Protein AF-A0A376L9B7-F1 (afdb_monomer_lite)

Sequence (119 aa):
MRHIFQRLLPRRLWLAGLPCLALLGCVQSHNKPAIDTPAEEKIPVYQLADYLSTECSDIWALQGKSTETNPLYWLRAMDCADRLMPAQSRQQARQYDDGSWQNTFKQGILLRRRQNYAV

pLDDT: mean 77.58, std 17.05, range [45.25, 96.88]

Secondary structure (DSSP, 8-state):
--SSTTTTHHHHHHHHHHHHHTT-PPP--PPPP-TTS-------SS-----SSS-TTTGGG--SHHHHT-HHHHHHHHHHHTTS-HHHHHHHHTT--SSSHHHHHHHHHHHT-------

InterPro domains:
  IPR025262 Quorum-sensing regulator protein G [PF13942] (44-113)

Radius of gyration: 27.28 Å; chains: 1; bounding box: 38×80×55 Å

Organism: Escherichia coli (NCBI:txid562)

Structure (mmCIF, N/CA/C/O backbone):
data_AF-A0A376L9B7-F1
#
_entry.id   AF-A0A376L9B7-F1
#
loop_
_atom_site.group_PDB
_atom_site.id
_atom_site.type_symbol
_atom_site.label_atom_id
_atom_site.label_alt_id
_atom_site.label_comp_id
_atom_site.label_asym_id
_atom_site.label_entity_id
_atom_site.label_seq_id
_atom_site.pdbx_PDB_ins_code
_atom_site.Cartn_x
_atom_site.Cartn_y
_atom_site.Cartn_z
_atom_site.occupancy
_atom_site.B_iso_or_equiv
_atom_site.auth_seq_id
_atom_site.auth_comp_id
_atom_site.auth_asym_id
_atom_site.auth_atom_id
_atom_site.pdbx_PDB_model_num
ATOM 1 N N . MET A 1 1 ? 15.181 70.541 3.545 1.00 47.44 1 MET A N 1
ATOM 2 C CA . MET A 1 1 ? 14.853 69.110 3.314 1.00 47.44 1 MET A CA 1
ATOM 3 C C . MET A 1 1 ? 14.955 68.227 4.577 1.00 47.44 1 MET A C 1
ATOM 5 O O . MET A 1 1 ? 15.199 67.037 4.455 1.00 47.44 1 MET A O 1
ATOM 9 N N . ARG A 1 2 ? 14.739 68.744 5.802 1.00 52.78 2 ARG A N 1
ATOM 10 C CA . ARG A 1 2 ? 14.872 67.943 7.046 1.00 52.78 2 ARG A CA 1
ATOM 11 C C . ARG A 1 2 ? 13.547 67.440 7.646 1.00 52.78 2 ARG A C 1
ATOM 13 O O . ARG A 1 2 ? 13.557 66.463 8.379 1.00 52.78 2 ARG A O 1
ATOM 20 N N . HIS A 1 3 ? 12.405 68.028 7.277 1.00 51.22 3 HIS A N 1
ATOM 21 C CA . HIS A 1 3 ? 11.099 67.693 7.879 1.00 51.22 3 HIS A CA 1
ATOM 22 C C . HIS A 1 3 ? 10.272 66.642 7.115 1.00 51.22 3 HIS A C 1
ATOM 24 O O . HIS A 1 3 ? 9.280 66.146 7.643 1.00 51.22 3 HIS A O 1
ATOM 30 N N . ILE A 1 4 ? 10.669 66.279 5.889 1.00 56.09 4 ILE A N 1
ATOM 31 C CA . ILE A 1 4 ? 9.936 65.307 5.055 1.00 56.09 4 ILE A CA 1
ATOM 32 C C . ILE A 1 4 ? 10.280 63.863 5.465 1.00 56.09 4 ILE A C 1
ATOM 34 O O . ILE A 1 4 ? 9.396 63.014 5.543 1.00 56.09 4 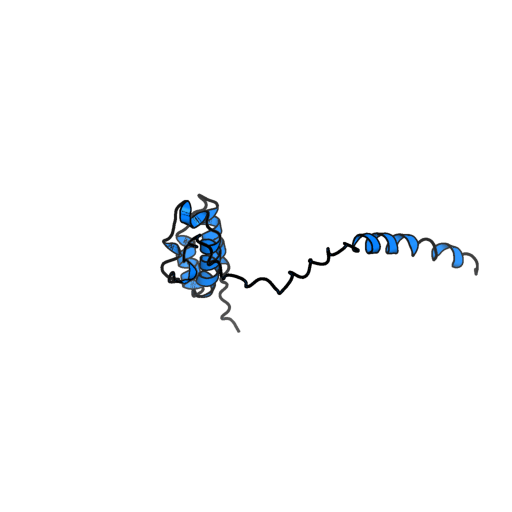ILE A O 1
ATOM 38 N N . PHE A 1 5 ? 1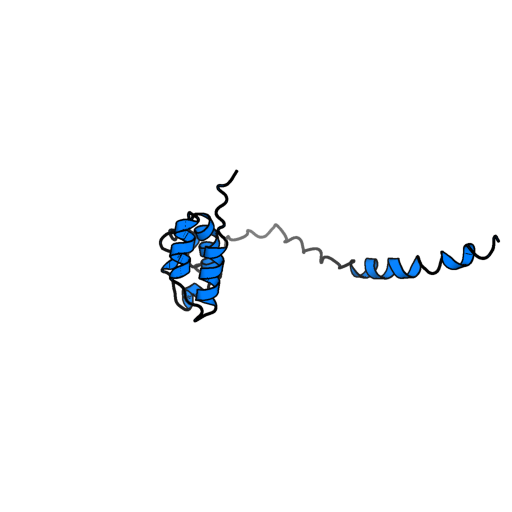1.539 63.597 5.836 1.00 48.97 5 PHE A N 1
ATOM 39 C CA . PHE A 1 5 ? 11.991 62.265 6.261 1.00 48.97 5 PHE A CA 1
ATOM 40 C C . PHE A 1 5 ? 11.445 61.830 7.632 1.00 48.97 5 PHE A C 1
ATOM 42 O O . PHE A 1 5 ? 11.289 60.637 7.872 1.00 48.97 5 PHE A O 1
ATOM 49 N N . GLN A 1 6 ? 11.083 62.767 8.515 1.00 53.62 6 GLN A N 1
ATOM 50 C CA . GLN A 1 6 ? 10.568 62.443 9.854 1.00 53.62 6 GLN A CA 1
ATOM 51 C C . GLN A 1 6 ? 9.120 61.924 9.866 1.00 53.62 6 GLN A C 1
ATOM 53 O O . GLN A 1 6 ? 8.707 61.322 10.853 1.00 53.62 6 GLN A O 1
ATOM 58 N N . ARG A 1 7 ? 8.336 62.125 8.796 1.00 53.84 7 ARG A N 1
ATOM 59 C CA . ARG A 1 7 ? 6.904 61.758 8.780 1.00 53.84 7 ARG A CA 1
ATOM 60 C C . ARG A 1 7 ? 6.589 60.403 8.141 1.00 53.84 7 ARG A C 1
ATOM 62 O O . ARG A 1 7 ? 5.490 59.896 8.337 1.00 53.84 7 ARG A O 1
ATOM 69 N N . LEU A 1 8 ? 7.525 59.796 7.406 1.00 54.53 8 LEU A N 1
ATOM 70 C CA . LEU A 1 8 ? 7.281 58.537 6.680 1.00 54.53 8 LEU A CA 1
ATOM 71 C C . LEU A 1 8 ? 7.715 57.278 7.450 1.00 54.53 8 LEU A C 1
ATOM 73 O O . LEU A 1 8 ? 7.191 56.195 7.195 1.00 54.53 8 LEU A O 1
ATOM 77 N N . LEU A 1 9 ? 8.624 57.411 8.418 1.00 55.53 9 LEU A N 1
ATOM 78 C CA . LEU A 1 9 ? 9.093 56.301 9.253 1.00 55.53 9 LEU A CA 1
ATOM 79 C C . LEU A 1 9 ? 8.085 55.793 10.310 1.00 55.53 9 LEU A C 1
ATOM 81 O O . LEU A 1 9 ? 7.998 54.574 10.461 1.00 55.53 9 LEU A O 1
ATOM 85 N N . PRO A 1 10 ? 7.265 56.616 11.003 1.00 53.81 10 PRO A N 1
ATOM 86 C CA . PRO A 1 10 ? 6.422 56.086 12.080 1.00 53.81 10 PRO A CA 1
ATOM 87 C C . PRO A 1 10 ? 5.215 55.282 11.569 1.00 53.81 10 PRO A C 1
ATOM 89 O O . PRO A 1 10 ? 4.718 54.411 12.275 1.00 53.81 10 PRO A O 1
ATOM 92 N N . ARG A 1 11 ? 4.754 55.516 10.331 1.00 55.72 11 ARG A N 1
ATOM 93 C CA . ARG A 1 11 ? 3.552 54.857 9.785 1.00 55.72 11 ARG A CA 1
ATOM 94 C C . ARG A 1 11 ? 3.811 53.442 9.250 1.00 55.72 11 ARG A C 1
ATOM 96 O O . ARG A 1 11 ? 2.895 52.627 9.243 1.00 55.72 11 ARG A O 1
ATOM 103 N N . ARG A 1 12 ? 5.040 53.125 8.817 1.00 55.56 12 ARG A N 1
ATOM 104 C CA . ARG A 1 12 ? 5.390 51.781 8.309 1.00 55.56 12 ARG A CA 1
ATOM 105 C C . ARG A 1 12 ? 5.720 50.777 9.413 1.00 55.56 12 ARG A C 1
ATOM 107 O O . ARG A 1 12 ? 5.427 49.601 9.234 1.00 55.56 12 ARG A O 1
ATOM 114 N N . LEU A 1 13 ? 6.260 51.219 10.552 1.00 56.00 13 LEU A N 1
ATOM 115 C CA . LEU A 1 13 ? 6.543 50.311 11.672 1.00 56.00 13 LEU A CA 1
ATOM 116 C C . LEU A 1 13 ? 5.273 49.793 12.368 1.00 56.00 13 LEU A C 1
ATOM 118 O O . LEU A 1 13 ? 5.287 48.692 12.907 1.00 56.00 13 LEU A O 1
ATOM 122 N N . TRP A 1 14 ? 4.161 50.532 12.312 1.00 55.62 14 TRP A N 1
ATOM 123 C CA . TRP A 1 14 ? 2.903 50.118 12.948 1.00 55.62 14 TRP A CA 1
ATOM 124 C C . TRP A 1 14 ? 2.148 49.013 12.191 1.00 55.62 14 TRP A C 1
ATOM 126 O O . TRP A 1 14 ? 1.398 48.260 12.803 1.00 55.62 14 TRP A O 1
ATOM 136 N N . LEU A 1 15 ? 2.365 48.864 10.880 1.00 57.94 15 LEU A N 1
ATOM 137 C CA . LEU A 1 15 ? 1.677 47.849 10.065 1.00 57.94 15 LEU A CA 1
ATOM 138 C C . LEU A 1 15 ? 2.375 46.479 10.068 1.00 57.94 15 LEU A C 1
ATOM 140 O O . LEU A 1 15 ? 1.757 45.489 9.691 1.00 57.94 15 LEU A O 1
ATOM 144 N N . ALA A 1 16 ? 3.637 46.405 10.502 1.00 59.59 16 ALA A N 1
ATOM 145 C CA . ALA A 1 16 ? 4.413 45.161 10.509 1.00 59.59 16 ALA A CA 1
ATOM 146 C C . ALA A 1 16 ? 4.379 44.410 11.856 1.00 59.59 16 ALA A C 1
ATOM 148 O O . ALA A 1 16 ? 4.678 43.221 11.890 1.00 59.59 16 ALA A O 1
ATOM 149 N N . GLY A 1 17 ? 4.016 45.073 12.962 1.00 59.97 17 GLY A N 1
ATOM 150 C CA . GLY A 1 17 ? 4.021 44.458 14.300 1.00 59.97 17 GLY A CA 1
ATOM 151 C C . GLY A 1 17 ? 2.745 43.687 14.663 1.00 59.97 17 GLY A C 1
ATOM 152 O O . GLY A 1 17 ? 2.804 42.703 15.396 1.00 59.97 17 GLY A O 1
ATOM 153 N N . LEU A 1 18 ? 1.596 44.102 14.121 1.00 64.00 18 LEU A N 1
ATOM 154 C CA . LEU A 1 18 ? 0.287 43.492 14.387 1.00 64.00 18 LEU A CA 1
ATOM 155 C C . LEU A 1 18 ? 0.179 41.992 14.029 1.00 64.00 18 LEU A C 1
ATOM 157 O O . LEU A 1 18 ? -0.359 41.249 14.850 1.00 64.00 18 LEU A O 1
ATOM 161 N N . PRO A 1 19 ? 0.691 41.496 12.882 1.00 67.31 19 PRO A N 1
ATOM 162 C CA . PRO A 1 19 ? 0.569 40.075 12.546 1.00 67.31 19 PRO A CA 1
ATOM 163 C C . PRO A 1 19 ? 1.448 39.153 13.408 1.00 67.31 19 PRO A C 1
ATOM 165 O O . PRO A 1 19 ? 1.116 37.981 13.559 1.00 67.31 19 PRO A O 1
ATOM 168 N N . CYS A 1 20 ? 2.520 39.655 14.034 1.00 63.69 20 CYS A N 1
ATOM 169 C CA . CYS A 1 20 ? 3.360 38.843 14.927 1.00 63.69 20 CYS A CA 1
ATOM 170 C C . CYS A 1 20 ? 2.685 38.538 16.272 1.00 63.69 20 CYS A C 1
ATOM 172 O O . CYS A 1 20 ? 2.942 37.491 16.860 1.00 63.69 20 CYS A O 1
ATOM 174 N N . LEU A 1 21 ? 1.790 39.411 16.747 1.00 65.44 21 LEU A N 1
ATOM 175 C CA . LEU A 1 21 ? 1.033 39.172 17.982 1.00 65.44 21 LEU A CA 1
ATOM 176 C C . LEU A 1 21 ? -0.022 38.066 17.817 1.00 65.44 21 LEU A C 1
ATOM 178 O O . LEU A 1 21 ? -0.384 37.428 18.800 1.00 65.44 21 LEU A O 1
ATOM 182 N N . ALA A 1 22 ? -0.469 37.789 16.587 1.00 67.00 22 ALA A N 1
ATOM 183 C CA . ALA A 1 22 ? -1.421 36.714 16.297 1.00 67.00 22 ALA A CA 1
ATOM 184 C C . ALA A 1 22 ? -0.808 35.302 16.391 1.00 67.00 22 ALA A C 1
ATOM 186 O O . ALA A 1 22 ? -1.545 34.320 16.396 1.00 67.00 22 ALA A O 1
ATOM 187 N N . LEU A 1 23 ? 0.524 35.186 16.480 1.00 71.62 23 LEU A N 1
ATOM 188 C CA . LEU A 1 23 ? 1.224 33.906 16.650 1.00 71.62 23 LEU A CA 1
ATOM 189 C C . LEU A 1 23 ? 1.499 33.556 18.123 1.00 71.62 23 LEU A C 1
ATOM 191 O O . LEU A 1 23 ? 2.036 32.486 18.404 1.00 71.62 23 LEU A O 1
ATOM 195 N N . LEU A 1 24 ? 1.109 34.414 19.074 1.00 70.38 24 LEU A N 1
ATOM 196 C CA . LEU A 1 24 ? 1.133 34.102 20.505 1.00 70.38 24 LEU A CA 1
ATOM 197 C C . LEU A 1 24 ? -0.080 33.230 20.865 1.00 70.38 24 LEU A C 1
ATOM 199 O O . LEU A 1 24 ? -1.030 33.675 21.503 1.00 70.38 24 LEU A O 1
ATOM 203 N N . GLY A 1 25 ? -0.065 31.973 20.426 1.00 72.38 25 GLY A N 1
ATOM 204 C CA . GLY A 1 25 ? -0.972 30.956 20.950 1.00 72.38 25 GLY A CA 1
ATOM 205 C C . GLY A 1 25 ? -0.508 30.511 22.338 1.00 72.38 25 GLY A C 1
ATOM 206 O O . GLY A 1 25 ? 0.641 30.108 22.505 1.00 72.38 25 GLY A O 1
ATOM 207 N N . CYS A 1 26 ? -1.387 30.564 23.340 1.00 74.81 26 CYS A N 1
ATOM 208 C CA . CYS A 1 26 ? -1.122 29.940 24.636 1.00 74.81 26 CYS A CA 1
ATOM 209 C C . CYS A 1 26 ? -1.011 28.420 24.459 1.00 74.81 26 CYS A C 1
ATOM 211 O O . CYS A 1 26 ? -1.990 27.761 24.108 1.00 74.81 26 CYS A O 1
ATOM 213 N N . VAL A 1 27 ? 0.160 27.852 24.754 1.00 73.19 27 VAL A N 1
ATOM 214 C CA . VAL A 1 27 ? 0.263 26.420 25.038 1.00 73.19 27 VAL A CA 1
ATOM 215 C C . VAL A 1 27 ? -0.384 26.186 26.402 1.00 73.19 27 VAL A C 1
ATOM 217 O O . VAL A 1 27 ? 0.031 26.770 27.403 1.00 73.19 27 VAL A O 1
ATOM 220 N N . GLN A 1 28 ? -1.446 25.382 26.452 1.00 69.44 28 GLN A N 1
ATOM 221 C CA . GLN A 1 28 ? -1.965 24.900 27.728 1.00 69.44 28 GLN A CA 1
ATOM 222 C C . GLN A 1 28 ? -0.851 24.068 28.363 1.00 69.44 28 GLN A C 1
ATOM 224 O O . GLN A 1 28 ? -0.440 23.048 27.810 1.00 69.44 28 GLN A O 1
ATOM 229 N N . SER A 1 29 ? -0.311 24.538 29.488 1.00 62.78 29 SER A N 1
ATOM 230 C CA . SER A 1 29 ? 0.634 23.758 30.281 1.00 62.78 29 SER A CA 1
ATOM 231 C C . SER A 1 29 ? -0.068 22.458 30.664 1.00 62.78 29 SER A C 1
ATOM 233 O O . SER A 1 29 ? -1.063 22.482 31.389 1.00 62.78 29 SER A O 1
ATOM 235 N N . HIS A 1 30 ? 0.391 21.330 30.120 1.00 60.59 30 HIS A N 1
ATOM 236 C CA . HIS A 1 30 ? -0.139 20.028 30.493 1.00 60.59 30 HIS A CA 1
ATOM 237 C C . HIS A 1 30 ? -0.004 19.866 32.009 1.00 60.59 30 HIS A C 1
ATOM 239 O O . HIS A 1 30 ? 1.086 20.018 32.565 1.00 60.59 30 HIS A O 1
ATOM 245 N N . ASN A 1 31 ? -1.119 19.555 32.674 1.00 63.00 31 ASN A N 1
ATOM 246 C CA . ASN A 1 31 ? -1.112 19.126 34.065 1.00 63.00 31 ASN A CA 1
ATOM 247 C C . ASN A 1 31 ? -0.093 17.993 34.194 1.00 63.00 31 ASN A C 1
ATOM 249 O O . ASN A 1 31 ? -0.233 16.963 33.533 1.00 63.00 31 ASN A O 1
ATOM 253 N N . LYS A 1 32 ? 0.945 18.195 35.014 1.00 61.28 32 LYS A N 1
ATOM 254 C CA . LYS A 1 32 ? 1.848 17.113 35.403 1.00 61.28 32 LYS A CA 1
ATOM 255 C C . LYS A 1 32 ? 0.963 16.013 35.996 1.00 61.28 32 LYS A C 1
ATOM 257 O O . LYS A 1 32 ? 0.279 16.303 36.981 1.00 61.28 32 LYS A O 1
ATOM 262 N N . PRO A 1 33 ? 0.904 14.803 35.414 1.00 58.31 33 PRO A N 1
ATOM 263 C CA . PRO A 1 33 ? 0.195 13.723 36.072 1.00 58.31 33 PRO A CA 1
ATOM 264 C C . PRO A 1 33 ? 0.872 13.507 37.425 1.00 58.31 33 PRO A C 1
ATOM 266 O O . PRO A 1 33 ? 2.101 13.477 37.506 1.00 58.31 33 PRO A O 1
ATOM 269 N N . ALA A 1 34 ? 0.075 13.449 38.490 1.00 60.72 34 ALA A N 1
ATOM 270 C CA . ALA A 1 34 ? 0.561 13.107 39.815 1.00 60.72 34 ALA A CA 1
ATOM 271 C C . ALA A 1 34 ? 1.207 11.716 39.734 1.00 60.72 34 ALA A C 1
ATOM 273 O O . ALA A 1 34 ? 0.517 10.707 39.582 1.00 60.72 34 ALA A O 1
ATOM 274 N N . ILE A 1 35 ? 2.539 11.685 39.769 1.00 58.69 35 ILE A N 1
ATOM 275 C CA . ILE A 1 35 ? 3.347 10.467 39.822 1.00 58.69 35 ILE A CA 1
ATOM 276 C C . ILE A 1 35 ? 3.259 9.944 41.255 1.00 58.69 35 ILE A C 1
ATOM 278 O O . ILE A 1 35 ? 4.199 10.108 42.006 1.00 58.69 35 ILE A O 1
ATOM 282 N N . ASP A 1 36 ? 2.101 9.429 41.660 1.00 57.06 36 ASP A N 1
ATOM 283 C CA . ASP A 1 36 ? 1.928 8.720 42.941 1.00 57.06 36 ASP A CA 1
ATOM 284 C C . ASP A 1 36 ? 0.746 7.733 42.911 1.00 57.06 36 ASP A C 1
ATOM 286 O O . ASP A 1 36 ? 0.307 7.216 43.936 1.00 57.06 36 ASP A O 1
ATOM 290 N N . THR A 1 37 ? 0.226 7.414 41.723 1.00 59.72 37 THR A N 1
ATOM 291 C CA . THR A 1 37 ? -0.638 6.241 41.553 1.00 59.72 37 THR A CA 1
ATOM 292 C C . THR A 1 37 ? 0.217 5.110 40.993 1.00 59.72 37 THR A C 1
ATOM 294 O O . THR A 1 37 ? 0.918 5.339 40.004 1.00 59.72 37 THR A O 1
ATOM 297 N N . PRO A 1 38 ? 0.204 3.900 41.588 1.00 55.28 38 PRO A N 1
ATOM 298 C CA . PRO A 1 38 ? 0.736 2.722 40.925 1.00 55.28 38 PRO A CA 1
ATOM 299 C C . PRO A 1 38 ? -0.010 2.618 39.599 1.00 55.28 38 PRO A C 1
ATOM 301 O O . PRO A 1 38 ? -1.218 2.378 39.578 1.00 55.28 38 PRO A O 1
ATOM 304 N N . ALA A 1 39 ? 0.680 2.924 38.504 1.00 59.81 39 ALA A N 1
ATOM 305 C CA . ALA A 1 39 ? 0.123 2.776 37.179 1.00 59.81 39 ALA A CA 1
ATOM 306 C C . ALA A 1 39 ? -0.013 1.274 36.959 1.00 59.81 39 ALA A C 1
ATOM 308 O O . ALA A 1 39 ? 0.937 0.605 36.561 1.00 59.81 39 ALA A O 1
ATOM 309 N N . GLU A 1 40 ? -1.175 0.730 37.308 1.00 60.88 40 GLU A N 1
ATOM 310 C CA . GLU A 1 40 ? -1.556 -0.594 36.865 1.00 60.88 40 GLU A CA 1
ATOM 311 C C . GLU A 1 40 ? -1.473 -0.559 35.343 1.00 60.88 40 GLU A C 1
ATOM 313 O O . GLU A 1 40 ? -2.188 0.210 34.691 1.00 60.88 40 GLU A O 1
ATOM 318 N N . GLU A 1 41 ? -0.507 -1.299 34.797 1.00 59.53 41 GLU A N 1
ATOM 319 C CA . GLU A 1 41 ? -0.273 -1.430 33.367 1.00 59.53 41 GLU A CA 1
ATOM 320 C C . GLU A 1 41 ? -1.492 -2.126 32.770 1.00 59.53 41 GLU A C 1
ATOM 322 O O . GLU A 1 41 ? -1.560 -3.342 32.603 1.00 59.53 41 GLU A O 1
ATOM 327 N N . LYS A 1 42 ? -2.530 -1.335 32.519 1.00 60.59 42 LYS A N 1
ATOM 328 C CA . LYS A 1 42 ? -3.765 -1.803 31.930 1.00 60.59 42 LYS A CA 1
ATOM 329 C C . LYS A 1 42 ? -3.485 -1.968 30.449 1.00 60.59 42 LYS A C 1
ATOM 331 O O . LYS A 1 42 ? -3.731 -1.054 29.663 1.00 60.59 42 LYS A O 1
ATOM 336 N N . ILE A 1 43 ? -2.924 -3.124 30.091 1.00 62.25 43 ILE A N 1
ATOM 337 C CA . ILE A 1 43 ? -2.780 -3.548 28.700 1.00 62.25 43 ILE A CA 1
ATOM 338 C C . ILE A 1 43 ? -4.147 -3.315 28.043 1.00 62.25 43 ILE A C 1
ATOM 340 O O . ILE A 1 43 ? -5.152 -3.853 28.526 1.00 62.25 43 ILE A O 1
ATOM 344 N N . PRO A 1 44 ? -4.241 -2.453 27.016 1.00 59.44 44 PRO A N 1
ATOM 345 C CA . PRO A 1 44 ? -5.519 -2.175 26.391 1.00 59.44 44 PRO A CA 1
ATOM 346 C C . PRO A 1 44 ? -6.104 -3.489 25.867 1.00 59.44 44 PRO A C 1
ATOM 348 O O . PRO A 1 44 ? -5.497 -4.175 25.055 1.00 59.44 44 PRO A O 1
ATOM 351 N N . VAL A 1 45 ? -7.312 -3.825 26.330 1.00 59.12 45 VAL A N 1
ATOM 352 C CA . VAL A 1 45 ? -8.062 -5.037 25.933 1.00 59.12 45 VAL A CA 1
ATOM 353 C C . VAL A 1 45 ? -8.403 -5.030 24.430 1.00 59.12 45 VAL A C 1
ATOM 355 O O . VAL A 1 45 ? -8.818 -6.039 23.865 1.00 59.12 45 VAL A O 1
ATOM 358 N N . TYR A 1 46 ? -8.212 -3.893 23.756 1.00 59.59 46 TYR A N 1
ATOM 359 C CA . TYR A 1 46 ? -8.344 -3.778 22.312 1.00 59.59 46 TYR A CA 1
ATOM 360 C C . TYR A 1 46 ? -7.151 -4.437 21.613 1.00 59.59 46 TYR A C 1
ATOM 362 O O . TYR A 1 46 ? -6.059 -3.874 21.557 1.00 59.59 46 TYR A O 1
ATOM 370 N N . GLN A 1 47 ? -7.379 -5.619 21.039 1.00 64.56 47 GLN A N 1
ATOM 371 C CA . GLN A 1 47 ? -6.429 -6.239 20.120 1.00 64.56 47 GLN A CA 1
ATOM 372 C C . GLN A 1 47 ? -6.307 -5.356 18.875 1.00 64.56 47 GLN A C 1
ATOM 374 O O . GLN A 1 47 ? -7.243 -5.227 18.082 1.00 64.56 47 GLN A O 1
ATOM 379 N 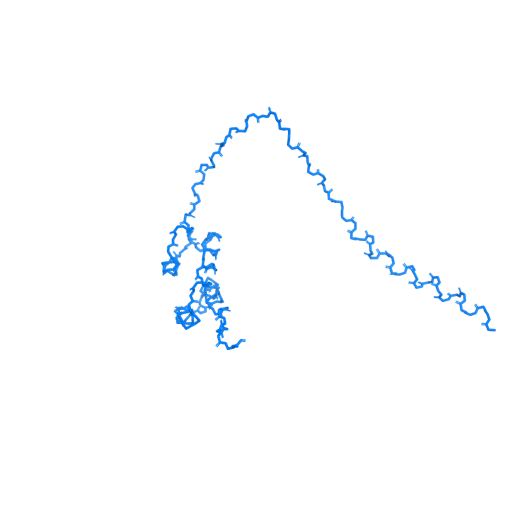N . LEU A 1 48 ? -5.158 -4.699 18.730 1.00 71.94 48 LEU A N 1
ATOM 380 C CA . LEU A 1 48 ? -4.795 -4.034 17.489 1.00 71.94 48 LEU A CA 1
ATOM 381 C C . LEU A 1 48 ? -4.601 -5.110 16.422 1.00 71.94 48 LEU A C 1
ATOM 383 O O . LEU A 1 48 ? -4.028 -6.163 16.691 1.00 71.94 48 LEU A O 1
ATOM 387 N N . ALA A 1 49 ? -5.079 -4.851 15.209 1.00 78.44 49 ALA A N 1
ATOM 388 C CA . ALA A 1 49 ? -4.750 -5.719 14.090 1.00 78.44 49 ALA A CA 1
ATOM 389 C C . ALA A 1 49 ? -3.229 -5.702 13.889 1.00 78.44 49 ALA A C 1
ATOM 391 O O . ALA A 1 49 ? -2.641 -4.633 13.689 1.00 78.44 49 ALA A O 1
ATOM 392 N N . ASP A 1 50 ? -2.604 -6.874 13.960 1.00 85.06 50 ASP A N 1
ATOM 393 C CA . ASP A 1 50 ? -1.152 -7.008 13.891 1.00 85.06 50 ASP A CA 1
ATOM 394 C C . ASP A 1 50 ? -0.655 -6.993 12.438 1.00 85.06 50 ASP A C 1
ATOM 396 O O . ASP A 1 50 ? -0.170 -7.976 11.883 1.00 85.06 50 ASP A O 1
ATOM 400 N N . TYR A 1 51 ? -0.794 -5.836 11.791 1.00 90.94 51 TYR A N 1
ATOM 401 C CA . TYR A 1 51 ? -0.186 -5.607 10.481 1.00 90.94 51 TYR A CA 1
ATOM 402 C C . TYR A 1 51 ? 1.338 -5.464 10.576 1.00 90.94 51 TYR A C 1
ATOM 404 O O . TYR A 1 51 ? 2.025 -5.574 9.564 1.00 90.94 51 TYR A O 1
ATOM 412 N N . LEU A 1 52 ? 1.888 -5.220 11.772 1.00 85.62 52 LEU A N 1
ATOM 413 C CA . LEU A 1 52 ? 3.326 -5.051 11.964 1.00 85.62 52 LEU A CA 1
ATOM 414 C C . LEU A 1 52 ? 4.079 -6.358 11.686 1.00 85.62 52 LEU A C 1
ATOM 416 O O . LEU A 1 52 ? 5.127 -6.320 11.042 1.00 85.62 52 LEU A O 1
ATOM 420 N N . SER A 1 53 ? 3.527 -7.497 12.112 1.00 87.50 53 SER A N 1
ATOM 421 C CA . SER A 1 53 ? 4.099 -8.823 11.852 1.00 87.50 53 SER A CA 1
ATOM 422 C C . SER A 1 53 ? 3.809 -9.372 10.451 1.00 87.50 53 SER A C 1
ATOM 424 O O . SER A 1 53 ? 4.436 -10.344 10.039 1.00 87.50 53 SER A O 1
ATOM 426 N N . THR A 1 54 ? 2.908 -8.745 9.686 1.00 91.38 54 THR A N 1
ATOM 427 C CA . THR A 1 54 ? 2.595 -9.167 8.311 1.00 91.38 54 THR A CA 1
ATOM 428 C C . THR A 1 54 ? 3.818 -9.002 7.406 1.00 91.38 54 THR A C 1
ATOM 430 O O . THR A 1 54 ? 4.424 -7.924 7.370 1.00 91.38 54 THR A O 1
ATOM 433 N N . GLU A 1 55 ? 4.168 -10.034 6.635 1.00 91.31 55 GLU A N 1
ATOM 434 C CA . GLU A 1 55 ? 5.249 -9.952 5.650 1.00 91.31 55 GLU A CA 1
ATOM 435 C C . GLU A 1 55 ? 4.920 -8.963 4.521 1.00 91.31 55 GLU A C 1
ATOM 437 O O . GLU A 1 55 ? 3.774 -8.790 4.104 1.00 91.31 55 GLU A O 1
ATOM 442 N N . CYS A 1 56 ? 5.943 -8.291 3.987 1.00 90.62 56 CYS A N 1
ATOM 443 C CA . CYS A 1 56 ? 5.730 -7.275 2.954 1.00 90.62 56 CYS A CA 1
ATOM 444 C C . CYS A 1 56 ? 5.312 -7.834 1.590 1.00 90.62 56 CYS A C 1
ATOM 446 O O . CYS A 1 56 ? 4.808 -7.073 0.764 1.00 90.62 56 CYS A O 1
ATOM 448 N N . SER A 1 57 ? 5.511 -9.129 1.344 1.00 89.06 57 SER A N 1
ATOM 449 C CA . SER A 1 57 ? 4.914 -9.831 0.203 1.00 89.06 57 SER A CA 1
ATOM 450 C C . SER A 1 57 ? 3.392 -9.903 0.316 1.00 89.06 57 SER A C 1
ATOM 452 O O . SER A 1 57 ? 2.698 -9.790 -0.692 1.00 89.06 57 SER A O 1
ATOM 454 N N . ASP A 1 58 ? 2.880 -10.022 1.541 1.00 93.00 58 ASP A N 1
ATOM 455 C CA . ASP A 1 58 ? 1.497 -10.422 1.796 1.00 93.00 58 ASP A CA 1
ATOM 456 C C . ASP A 1 58 ? 0.582 -9.216 2.027 1.00 93.00 58 ASP A C 1
ATOM 458 O O . ASP A 1 58 ? -0.624 -9.292 1.787 1.00 93.00 58 ASP A O 1
ATOM 462 N N . ILE A 1 59 ? 1.147 -8.067 2.425 1.00 95.25 59 ILE A N 1
ATOM 463 C CA . ILE A 1 59 ? 0.388 -6.838 2.710 1.00 95.25 59 ILE A CA 1
ATOM 464 C C . ILE A 1 59 ? -0.511 -6.407 1.540 1.00 95.25 59 ILE A C 1
ATOM 466 O O . ILE A 1 59 ? -1.596 -5.868 1.747 1.00 95.25 59 ILE A O 1
ATOM 470 N N . TRP A 1 60 ? -0.090 -6.665 0.302 1.00 93.38 60 TRP A N 1
ATOM 471 C CA . TRP A 1 60 ? -0.823 -6.266 -0.900 1.00 93.38 60 TRP A CA 1
ATOM 472 C C . TRP A 1 60 ? -2.042 -7.147 -1.187 1.00 93.38 60 TRP A C 1
ATOM 474 O O . TRP A 1 60 ? -2.981 -6.679 -1.826 1.00 93.38 60 TRP A O 1
ATOM 484 N N . ALA A 1 61 ? -2.055 -8.387 -0.690 1.00 93.19 61 ALA A N 1
ATOM 485 C CA . ALA A 1 61 ? -3.182 -9.306 -0.835 1.00 93.19 61 ALA A CA 1
ATOM 486 C C . ALA A 1 61 ? -4.316 -9.014 0.164 1.00 93.19 61 ALA A C 1
ATOM 488 O O . ALA A 1 61 ? -5.446 -9.468 -0.028 1.00 93.19 61 ALA A O 1
ATOM 489 N N . LEU A 1 62 ? -4.033 -8.251 1.228 1.00 93.75 62 LEU A N 1
ATOM 490 C CA . LEU A 1 62 ? -5.038 -7.872 2.214 1.00 93.75 62 LEU A CA 1
ATOM 491 C C . LEU A 1 62 ? -5.978 -6.805 1.632 1.00 93.75 62 LEU A C 1
ATOM 493 O O . LEU A 1 62 ? -5.549 -5.774 1.100 1.00 93.75 62 LEU A O 1
ATOM 497 N N . GLN A 1 63 ? -7.278 -7.062 1.744 1.00 92.44 63 GLN A N 1
ATOM 498 C CA . GLN A 1 63 ? -8.334 -6.240 1.161 1.00 92.44 63 GLN A CA 1
ATOM 499 C C . GLN A 1 63 ? -9.632 -6.355 1.961 1.00 92.44 63 GLN A C 1
ATOM 501 O O . GLN A 1 63 ? -9.819 -7.279 2.754 1.00 92.44 63 GLN A O 1
ATOM 506 N N . GLY A 1 64 ? -10.554 -5.430 1.706 1.00 93.06 64 GLY A N 1
ATOM 507 C CA . GLY A 1 64 ? -11.867 -5.410 2.332 1.00 93.06 64 GLY A CA 1
ATOM 508 C C . GLY A 1 64 ? -11.950 -4.456 3.517 1.00 93.06 64 GLY A C 1
ATOM 509 O O . GLY A 1 64 ? -10.955 -3.935 4.025 1.00 93.06 64 GLY A O 1
ATOM 510 N N . LYS A 1 65 ? -13.189 -4.223 3.961 1.00 92.69 65 LYS A N 1
ATOM 511 C CA . LYS A 1 65 ? -13.528 -3.127 4.875 1.00 92.69 65 LYS A CA 1
ATOM 512 C C . LYS A 1 65 ? -12.699 -3.139 6.162 1.00 92.69 65 LYS A C 1
ATOM 514 O O . LYS A 1 65 ? -12.144 -2.109 6.5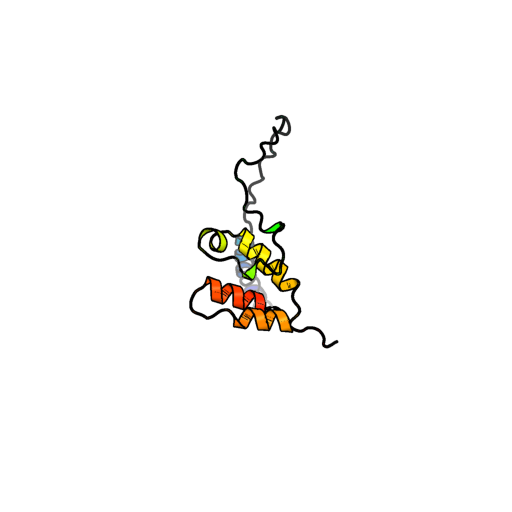08 1.00 92.69 65 LYS A O 1
ATOM 519 N N . SER A 1 66 ? -12.566 -4.277 6.843 1.00 91.12 66 SER A N 1
ATOM 520 C CA . SER A 1 66 ? -11.811 -4.378 8.108 1.00 91.12 66 SER A CA 1
ATOM 521 C C . SER A 1 66 ? -10.325 -4.032 7.972 1.00 91.12 66 SER A C 1
ATOM 523 O O . SER A 1 66 ? -9.713 -3.575 8.938 1.00 91.12 66 SER A O 1
ATOM 525 N N . THR A 1 67 ? -9.749 -4.237 6.789 1.00 93.94 67 THR A N 1
ATOM 526 C CA . THR A 1 67 ? -8.358 -3.909 6.479 1.00 93.94 67 THR A CA 1
ATOM 527 C C . THR A 1 67 ? -8.217 -2.460 6.053 1.00 93.94 67 THR A C 1
ATOM 529 O O . THR A 1 67 ? -7.446 -1.707 6.640 1.00 93.94 67 THR A O 1
ATOM 532 N N . GLU A 1 68 ? -9.007 -2.039 5.076 1.00 94.00 68 GLU A N 1
ATOM 533 C CA . GLU A 1 68 ? -8.830 -0.750 4.411 1.00 94.00 68 GLU A CA 1
ATOM 534 C C . GLU A 1 68 ? -9.401 0.425 5.219 1.00 94.00 68 GLU A C 1
ATOM 536 O O . GLU A 1 68 ? -9.013 1.569 4.983 1.00 94.00 68 GLU A O 1
ATOM 541 N N . THR A 1 69 ? -10.249 0.172 6.227 1.00 93.50 69 THR A N 1
ATOM 542 C CA . THR A 1 69 ? -10.613 1.181 7.240 1.00 93.50 69 THR A CA 1
ATOM 543 C C . THR A 1 69 ? -9.635 1.238 8.413 1.00 93.50 69 THR A C 1
ATOM 545 O O . THR A 1 69 ? -9.794 2.085 9.289 1.00 93.50 69 THR A O 1
ATOM 548 N N . ASN A 1 70 ? -8.650 0.337 8.483 1.00 94.19 70 ASN A N 1
ATOM 549 C CA . ASN A 1 70 ? -7.685 0.311 9.575 1.00 94.19 70 ASN A CA 1
ATOM 550 C C . ASN A 1 70 ? -6.430 1.127 9.204 1.00 94.19 70 ASN A C 1
ATOM 552 O O . ASN A 1 70 ? -5.735 0.784 8.250 1.00 94.19 70 ASN A O 1
ATOM 556 N N . PRO A 1 71 ? -6.075 2.187 9.949 1.00 94.25 71 PRO A N 1
ATOM 557 C CA . PRO A 1 71 ? -4.908 3.011 9.627 1.00 94.25 71 PRO A CA 1
ATOM 558 C C . PRO A 1 71 ? -3.570 2.254 9.712 1.00 94.25 71 PRO A C 1
ATOM 560 O O . PRO A 1 71 ? -2.630 2.602 8.998 1.00 94.25 71 PRO A O 1
ATOM 563 N N . LEU A 1 72 ? -3.473 1.203 10.535 1.00 95.06 72 LEU A N 1
ATOM 564 C CA . LEU A 1 72 ? -2.247 0.409 10.674 1.00 95.06 72 LEU A CA 1
ATOM 565 C C . LEU A 1 72 ? -1.919 -0.383 9.401 1.00 95.06 72 LEU A C 1
ATOM 567 O O . LEU A 1 72 ? -0.744 -0.566 9.086 1.00 95.06 72 LEU A O 1
ATOM 571 N N . TYR A 1 73 ? -2.939 -0.783 8.637 1.00 96.31 73 TYR A N 1
ATOM 572 C CA . TYR A 1 73 ? -2.754 -1.392 7.321 1.00 96.31 73 TYR A CA 1
ATOM 573 C C . TYR A 1 73 ? -2.028 -0.433 6.372 1.00 96.31 73 TYR A C 1
ATOM 575 O O . TYR A 1 73 ? -1.021 -0.791 5.763 1.00 96.31 73 TYR A O 1
ATOM 583 N N . TRP A 1 74 ? -2.500 0.812 6.289 1.00 96.88 74 TRP A N 1
ATOM 584 C CA . TRP A 1 74 ? -1.921 1.822 5.405 1.00 96.88 74 TRP A CA 1
ATOM 585 C C . TRP A 1 74 ? -0.497 2.197 5.805 1.00 96.88 74 TRP A C 1
ATOM 587 O O . TRP A 1 74 ? 0.367 2.328 4.938 1.00 96.88 74 TRP A O 1
ATOM 597 N N . LEU A 1 75 ? -0.233 2.306 7.110 1.00 95.69 75 LEU A N 1
ATOM 598 C CA . LEU A 1 75 ? 1.117 2.526 7.621 1.00 95.69 75 LEU A CA 1
ATOM 599 C C . LEU A 1 75 ? 2.057 1.385 7.208 1.00 95.69 75 LEU A C 1
ATOM 601 O O . LEU A 1 75 ? 3.146 1.638 6.690 1.00 95.69 75 LEU A O 1
ATOM 605 N N . ARG A 1 76 ? 1.619 0.130 7.373 1.00 96.31 76 ARG A N 1
ATOM 606 C CA . ARG A 1 76 ? 2.406 -1.034 6.958 1.00 96.31 76 ARG A CA 1
ATOM 607 C C . ARG A 1 76 ? 2.624 -1.069 5.448 1.00 96.31 76 ARG A C 1
ATOM 609 O O . ARG A 1 76 ? 3.739 -1.341 5.012 1.00 96.31 76 ARG A O 1
ATOM 616 N N . ALA A 1 77 ? 1.604 -0.755 4.652 1.00 96.25 77 ALA A N 1
ATOM 617 C CA . ALA A 1 77 ? 1.710 -0.699 3.197 1.00 96.25 77 ALA A CA 1
ATOM 618 C C . ALA A 1 77 ? 2.760 0.330 2.737 1.00 96.25 77 ALA A C 1
ATOM 620 O O . ALA A 1 77 ? 3.541 0.047 1.828 1.00 96.25 77 ALA A O 1
ATOM 621 N N . MET A 1 78 ? 2.837 1.497 3.389 1.00 95.50 78 MET A N 1
ATOM 622 C CA . MET A 1 78 ? 3.870 2.499 3.099 1.00 95.50 78 MET A CA 1
ATOM 623 C C . MET A 1 78 ? 5.284 2.012 3.438 1.00 95.50 78 MET A C 1
ATOM 625 O O . MET A 1 78 ? 6.168 2.152 2.592 1.00 95.50 78 MET A O 1
ATOM 629 N N . ASP A 1 79 ? 5.490 1.409 4.618 1.00 94.50 79 ASP A N 1
ATOM 630 C CA . ASP A 1 79 ? 6.792 0.833 5.012 1.00 94.50 79 ASP A CA 1
ATOM 631 C C . ASP A 1 79 ? 7.217 -0.291 4.058 1.00 94.50 79 ASP A C 1
ATOM 633 O O . ASP A 1 79 ? 8.357 -0.350 3.595 1.00 94.50 79 ASP A O 1
ATOM 637 N N . CYS A 1 80 ? 6.280 -1.167 3.698 1.00 94.44 80 CYS A N 1
ATOM 638 C CA . CYS A 1 80 ? 6.558 -2.281 2.805 1.00 94.44 80 CYS A CA 1
ATOM 639 C C . CYS A 1 80 ? 6.852 -1.841 1.370 1.00 94.44 80 CYS A C 1
ATOM 641 O O . CYS A 1 80 ? 7.732 -2.418 0.730 1.00 94.44 80 CYS A O 1
ATOM 643 N N . ALA A 1 81 ? 6.200 -0.791 0.865 1.00 94.38 81 ALA A N 1
ATOM 644 C CA . ALA A 1 81 ? 6.557 -0.221 -0.432 1.00 94.38 81 ALA A CA 1
ATOM 645 C C . ALA A 1 81 ? 8.000 0.304 -0.450 1.00 94.38 81 ALA A C 1
ATOM 647 O O . ALA A 1 81 ? 8.690 0.161 -1.461 1.00 94.38 81 ALA A O 1
ATOM 648 N N . ASP A 1 82 ? 8.499 0.837 0.671 1.00 91.44 82 ASP A N 1
ATOM 649 C CA . ASP A 1 82 ? 9.889 1.287 0.795 1.00 91.44 82 ASP A CA 1
ATOM 650 C C . ASP A 1 82 ? 10.934 0.164 0.805 1.00 91.44 82 ASP A C 1
ATOM 652 O O . ASP A 1 82 ? 12.128 0.424 0.627 1.00 91.44 82 ASP A O 1
ATOM 656 N N . ARG A 1 83 ? 10.499 -1.092 0.905 1.00 91.06 83 ARG A N 1
ATOM 657 C CA . ARG A 1 83 ? 11.365 -2.275 0.815 1.00 91.06 83 ARG A CA 1
ATOM 658 C C . ARG A 1 83 ? 11.397 -2.886 -0.587 1.00 91.06 83 ARG A C 1
ATOM 660 O O . ARG A 1 83 ? 12.308 -3.651 -0.886 1.00 91.06 83 ARG A O 1
ATOM 667 N N . LEU A 1 84 ? 10.456 -2.530 -1.465 1.00 90.81 84 LEU A N 1
ATOM 668 C CA . LEU A 1 84 ? 10.419 -3.037 -2.838 1.00 90.81 84 LEU A CA 1
ATOM 669 C C . LEU A 1 84 ? 11.480 -2.375 -3.724 1.00 90.81 84 LEU A C 1
ATOM 671 O O . LEU A 1 84 ? 11.749 -1.166 -3.631 1.00 90.81 84 LEU A O 1
ATOM 675 N N . MET A 1 85 ? 12.025 -3.161 -4.659 1.00 91.44 85 MET A N 1
ATOM 676 C CA . MET A 1 85 ? 12.788 -2.616 -5.780 1.00 91.44 85 MET A CA 1
ATOM 677 C C . MET A 1 85 ? 11.870 -1.770 -6.677 1.00 91.44 85 MET A C 1
ATOM 679 O O . MET A 1 85 ? 10.701 -2.121 -6.855 1.00 91.44 85 MET A O 1
ATOM 683 N N . PRO A 1 86 ? 12.372 -0.707 -7.333 1.00 91.44 86 PRO A N 1
ATOM 684 C CA . PRO A 1 86 ? 11.537 0.155 -8.174 1.00 91.44 86 PRO A CA 1
ATOM 685 C C . PRO A 1 86 ? 10.776 -0.599 -9.278 1.00 91.44 86 PRO A C 1
ATOM 687 O O . PRO A 1 86 ? 9.622 -0.286 -9.563 1.00 91.44 86 PRO A O 1
ATOM 690 N N . ALA A 1 87 ? 11.395 -1.617 -9.885 1.00 92.62 87 ALA A N 1
ATOM 691 C CA . ALA A 1 87 ? 10.745 -2.452 -10.895 1.00 92.62 87 ALA A CA 1
ATOM 692 C C . ALA A 1 87 ? 9.578 -3.270 -10.310 1.00 92.62 87 ALA A C 1
ATOM 694 O O . ALA A 1 87 ? 8.481 -3.242 -10.866 1.00 92.62 87 ALA A O 1
ATOM 695 N N . GLN A 1 88 ? 9.790 -3.920 -9.159 1.00 93.06 88 GLN A N 1
ATOM 696 C CA . GLN A 1 88 ? 8.751 -4.673 -8.446 1.00 93.06 88 GLN A CA 1
ATOM 697 C C . GLN A 1 88 ? 7.606 -3.761 -8.002 1.00 93.06 88 GLN A C 1
ATOM 699 O O . GLN A 1 88 ? 6.445 -4.087 -8.216 1.00 93.06 88 GLN A O 1
ATOM 704 N N . SER A 1 89 ? 7.927 -2.583 -7.461 1.00 93.44 89 SER A N 1
ATOM 705 C CA . SER A 1 89 ? 6.927 -1.610 -7.016 1.00 93.44 89 SER A CA 1
ATOM 706 C C . SER A 1 89 ? 6.010 -1.179 -8.164 1.00 93.44 89 SER A C 1
ATOM 708 O O . SER A 1 89 ? 4.790 -1.169 -8.029 1.00 93.44 89 SER A O 1
ATOM 710 N N . ARG A 1 90 ? 6.577 -0.907 -9.348 1.00 93.31 90 ARG A N 1
ATOM 711 C CA . ARG A 1 90 ? 5.786 -0.579 -10.545 1.00 93.31 90 ARG A CA 1
ATOM 712 C C . ARG A 1 90 ? 4.984 -1.766 -11.067 1.00 93.31 90 ARG A C 1
ATOM 714 O O . ARG A 1 90 ? 3.885 -1.557 -11.566 1.00 93.31 90 ARG A O 1
ATOM 721 N N . GLN A 1 91 ? 5.514 -2.986 -10.996 1.00 94.06 91 GLN A N 1
ATOM 722 C CA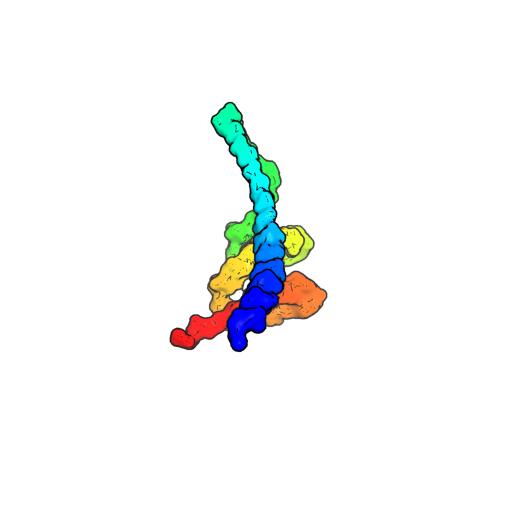 . GLN A 1 91 ? 4.763 -4.184 -11.374 1.00 94.06 91 GLN A CA 1
ATOM 723 C C . GLN A 1 91 ? 3.552 -4.378 -10.454 1.00 94.06 91 GLN A C 1
ATOM 725 O O . GLN A 1 91 ? 2.445 -4.560 -10.952 1.00 94.06 91 GLN A O 1
ATOM 730 N N . GLN A 1 92 ? 3.746 -4.260 -9.139 1.00 94.00 92 GLN A N 1
ATOM 731 C CA . GLN A 1 92 ? 2.671 -4.327 -8.152 1.00 94.00 92 GLN A CA 1
ATOM 732 C C . GLN A 1 92 ? 1.643 -3.206 -8.370 1.00 94.00 92 GLN A C 1
ATOM 734 O O . GLN A 1 92 ? 0.444 -3.455 -8.322 1.00 94.00 92 GLN A O 1
ATOM 739 N N . ALA A 1 93 ? 2.087 -1.982 -8.684 1.00 94.44 93 ALA A N 1
ATOM 740 C CA . ALA A 1 93 ? 1.201 -0.840 -8.923 1.00 94.44 93 ALA A CA 1
ATOM 741 C C . ALA A 1 93 ? 0.237 -1.054 -10.102 1.00 94.44 93 ALA A C 1
ATOM 743 O O . ALA A 1 93 ? -0.890 -0.566 -10.067 1.00 94.44 93 ALA A O 1
ATOM 744 N N . ARG A 1 94 ? 0.664 -1.790 -11.138 1.00 94.56 94 ARG A N 1
ATOM 745 C CA . ARG A 1 94 ? -0.166 -2.093 -12.319 1.00 94.56 94 ARG A CA 1
ATOM 746 C C . ARG A 1 94 ? -1.324 -3.046 -12.021 1.00 94.56 94 ARG A C 1
ATOM 748 O O . ARG A 1 94 ? -2.195 -3.181 -12.869 1.00 94.56 94 ARG A O 1
ATOM 755 N N . GLN A 1 95 ? -1.321 -3.716 -10.867 1.00 93.38 95 GLN A N 1
ATOM 756 C CA . GLN A 1 95 ? -2.420 -4.596 -10.461 1.00 93.38 95 GLN A CA 1
ATOM 757 C C . GLN A 1 95 ? -3.656 -3.818 -9.988 1.00 93.38 95 GLN A C 1
ATOM 759 O O . GLN A 1 95 ? -4.731 -4.400 -9.896 1.00 93.38 95 GLN A O 1
ATOM 764 N N . TYR A 1 96 ? -3.511 -2.525 -9.686 1.00 93.69 96 TYR A N 1
ATOM 765 C CA . TYR A 1 96 ? -4.593 -1.680 -9.191 1.00 93.69 96 TYR A CA 1
ATOM 766 C C . TYR A 1 96 ? -5.133 -0.775 -10.301 1.00 93.69 96 TYR A C 1
ATOM 768 O O . TYR A 1 96 ? -4.359 -0.123 -11.009 1.00 93.69 96 TYR A O 1
ATOM 776 N N . ASP A 1 97 ? -6.458 -0.731 -10.417 1.00 87.19 97 ASP A N 1
ATOM 777 C CA . ASP A 1 97 ? -7.206 0.201 -11.263 1.00 87.19 97 ASP A CA 1
ATOM 778 C C . ASP A 1 97 ? -7.553 1.503 -10.511 1.00 87.19 97 ASP A C 1
ATOM 780 O O . ASP A 1 97 ? -7.224 1.676 -9.336 1.00 87.19 97 ASP A O 1
ATOM 784 N N . ASP A 1 98 ? -8.216 2.437 -11.189 1.00 77.88 98 ASP A N 1
ATOM 785 C CA . ASP A 1 98 ? -8.720 3.693 -10.623 1.00 77.88 98 ASP A CA 1
ATOM 786 C C . ASP A 1 98 ? -10.152 3.572 -10.056 1.00 77.88 98 ASP A C 1
ATOM 788 O O . ASP A 1 98 ? -10.786 4.577 -9.726 1.00 77.88 98 ASP A O 1
ATOM 792 N N . GLY A 1 99 ? -10.662 2.345 -9.885 1.00 85.06 99 GLY A N 1
ATOM 793 C CA . GLY A 1 99 ? -12.055 2.068 -9.524 1.00 85.06 99 GLY A CA 1
ATOM 794 C C . GLY A 1 99 ? -12.424 2.371 -8.068 1.00 85.06 99 GLY A C 1
ATOM 795 O O . GLY A 1 99 ? -13.605 2.369 -7.715 1.00 85.06 99 GLY A O 1
ATOM 796 N N . SER A 1 100 ? -11.447 2.641 -7.193 1.00 93.19 100 SER A N 1
ATOM 797 C CA . SER A 1 100 ? -11.701 3.055 -5.809 1.00 93.19 100 SER A CA 1
ATOM 798 C C . SER A 1 100 ? -10.555 3.878 -5.220 1.00 93.19 100 SER A C 1
ATOM 800 O O . SER A 1 100 ? -9.401 3.734 -5.624 1.00 93.19 100 SER A O 1
ATOM 802 N N . TRP A 1 101 ? -10.846 4.695 -4.199 1.00 94.25 101 TRP A N 1
ATOM 803 C CA . TRP A 1 101 ? -9.807 5.478 -3.516 1.00 94.25 101 TRP A CA 1
ATOM 804 C C . TRP A 1 101 ? -8.705 4.581 -2.928 1.00 94.25 101 TRP A C 1
ATOM 806 O O . TRP A 1 101 ? -7.533 4.935 -2.997 1.00 94.25 101 TRP A O 1
ATOM 816 N N . GLN A 1 102 ? -9.069 3.410 -2.396 1.00 95.56 102 GLN A N 1
ATOM 817 C CA . GLN A 1 102 ? -8.150 2.402 -1.865 1.00 95.56 102 GLN A CA 1
ATOM 818 C C . GLN A 1 102 ? -7.167 1.936 -2.938 1.00 95.56 102 GLN A C 1
ATOM 820 O O . GLN A 1 102 ? -5.962 1.948 -2.699 1.00 95.56 102 GLN A O 1
ATOM 825 N N . ASN A 1 103 ? -7.665 1.569 -4.122 1.00 95.62 103 ASN A N 1
ATOM 826 C CA . ASN A 1 103 ? -6.825 1.109 -5.229 1.00 95.62 103 ASN A CA 1
ATOM 827 C C . ASN A 1 103 ? -5.896 2.228 -5.706 1.00 95.62 103 ASN A C 1
ATOM 829 O O . ASN A 1 103 ? -4.682 2.031 -5.780 1.00 95.62 103 ASN A O 1
ATOM 833 N N . THR A 1 104 ? -6.436 3.433 -5.902 1.00 95.62 104 THR A N 1
ATOM 834 C CA . THR A 1 104 ? -5.656 4.622 -6.270 1.00 95.62 104 THR A CA 1
ATOM 835 C C . THR A 1 104 ? -4.582 4.939 -5.229 1.00 95.62 104 THR A C 1
ATOM 837 O O . THR A 1 104 ? -3.454 5.290 -5.574 1.00 95.62 104 THR A O 1
ATOM 840 N N . PHE A 1 105 ? -4.886 4.777 -3.940 1.00 95.38 105 PHE A N 1
ATOM 841 C CA . PHE A 1 105 ? -3.929 5.040 -2.873 1.00 95.38 105 PHE A CA 1
ATOM 842 C C . PHE A 1 105 ? -2.840 3.964 -2.784 1.00 95.38 105 PHE A C 1
ATOM 844 O O . PHE A 1 105 ? -1.661 4.315 -2.708 1.00 95.38 105 PHE A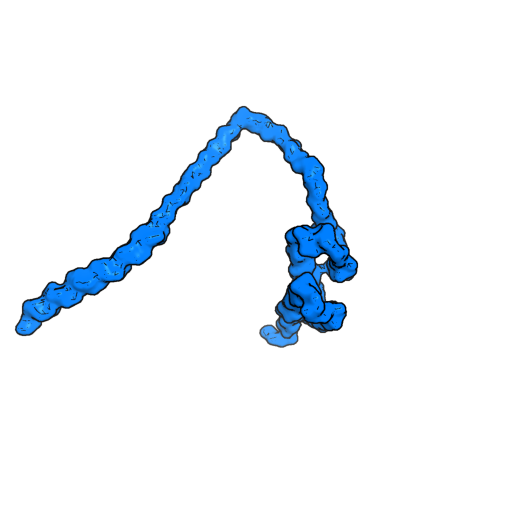 O 1
ATOM 851 N N . LYS A 1 106 ? -3.188 2.671 -2.895 1.00 95.62 106 LYS A N 1
ATOM 852 C CA . LYS A 1 106 ? -2.208 1.571 -3.015 1.00 95.62 106 LYS A CA 1
ATOM 853 C C . LYS A 1 106 ? -1.277 1.810 -4.207 1.00 95.62 106 LYS A C 1
ATOM 855 O O . LYS A 1 106 ? -0.056 1.731 -4.064 1.00 95.62 106 LYS A O 1
ATOM 860 N N . GLN A 1 107 ? -1.840 2.182 -5.357 1.00 95.44 107 GLN A N 1
ATOM 861 C CA . GLN A 1 107 ? -1.077 2.521 -6.554 1.00 95.44 107 GLN A CA 1
ATOM 862 C C . GLN A 1 107 ? -0.132 3.708 -6.305 1.00 95.44 107 GLN A C 1
ATOM 864 O O . GLN A 1 107 ? 1.055 3.618 -6.617 1.00 95.44 107 GLN A O 1
ATOM 869 N N . GLY A 1 108 ? -0.612 4.793 -5.693 1.00 94.69 108 GLY A N 1
ATOM 870 C CA . GLY A 1 108 ? 0.204 5.966 -5.366 1.00 94.69 108 GLY A CA 1
ATOM 871 C C . GLY A 1 108 ? 1.373 5.654 -4.425 1.00 94.69 108 GLY A C 1
ATOM 872 O O . GLY A 1 108 ? 2.502 6.087 -4.674 1.00 94.69 108 GLY A O 1
ATOM 873 N N . ILE A 1 109 ? 1.134 4.849 -3.385 1.00 95.38 109 ILE A N 1
ATOM 874 C CA . ILE A 1 109 ? 2.172 4.377 -2.456 1.00 95.38 109 ILE A CA 1
ATOM 875 C C . ILE A 1 109 ? 3.277 3.629 -3.217 1.00 95.38 109 ILE A C 1
ATOM 877 O O . ILE A 1 109 ? 4.462 3.898 -3.010 1.00 95.38 109 ILE A O 1
ATOM 881 N N . LEU A 1 110 ? 2.898 2.731 -4.128 1.00 94.56 110 LEU A N 1
ATOM 882 C CA . LEU A 1 110 ? 3.832 1.929 -4.918 1.00 94.56 110 LEU A CA 1
ATOM 883 C C . LEU A 1 110 ? 4.574 2.752 -5.983 1.00 94.56 110 LEU A C 1
ATOM 885 O O . LEU A 1 110 ? 5.769 2.549 -6.213 1.00 94.56 110 LEU A O 1
ATOM 889 N N . LEU A 1 111 ? 3.911 3.715 -6.621 1.00 93.38 111 LEU A N 1
ATOM 890 C CA . LEU A 1 111 ? 4.526 4.563 -7.648 1.00 93.38 111 LEU A CA 1
ATOM 891 C C . LEU A 1 111 ? 5.466 5.632 -7.076 1.00 93.38 111 LEU A C 1
ATOM 893 O O . LEU A 1 111 ? 6.343 6.113 -7.797 1.00 93.38 111 LEU A O 1
ATOM 897 N N . ARG A 1 112 ? 5.350 5.971 -5.784 1.00 88.88 112 ARG A N 1
ATOM 898 C CA . ARG A 1 112 ? 6.280 6.887 -5.097 1.00 88.88 112 ARG A CA 1
ATOM 899 C C . ARG A 1 112 ? 7.733 6.417 -5.183 1.00 88.88 112 ARG A C 1
ATOM 901 O O . ARG A 1 112 ? 8.642 7.251 -5.192 1.00 88.88 112 ARG A O 1
ATOM 908 N N . ARG A 1 113 ? 7.970 5.102 -5.244 1.00 78.19 113 ARG A N 1
ATOM 909 C CA . ARG A 1 113 ? 9.313 4.513 -5.326 1.00 78.19 113 ARG A CA 1
ATOM 910 C C . ARG A 1 113 ? 9.983 4.876 -6.651 1.00 78.19 113 ARG A C 1
ATOM 912 O O . ARG A 1 113 ? 9.865 4.179 -7.660 1.00 78.19 113 ARG A O 1
ATOM 919 N N . ARG A 1 114 ? 10.720 5.988 -6.643 1.00 62.72 114 ARG A N 1
ATOM 920 C CA . ARG A 1 114 ? 11.631 6.361 -7.727 1.00 62.72 114 ARG A CA 1
ATOM 921 C C . ARG A 1 114 ? 12.844 5.440 -7.744 1.00 62.72 114 ARG A C 1
ATOM 923 O O . ARG A 1 114 ? 13.325 4.977 -6.715 1.00 62.72 114 ARG A O 1
ATOM 930 N N . GLN A 1 115 ? 13.351 5.204 -8.947 1.00 57.66 115 GLN A N 1
ATOM 931 C CA . GLN A 1 115 ? 14.576 4.454 -9.170 1.00 57.66 115 GLN A CA 1
ATOM 932 C C . GLN A 1 115 ? 15.772 5.381 -8.989 1.00 57.66 115 GLN A C 1
ATOM 934 O O . GLN A 1 115 ? 16.318 5.871 -9.967 1.00 57.66 115 GLN A O 1
ATOM 939 N N . ASN A 1 116 ? 16.166 5.635 -7.745 1.00 55.69 116 ASN A N 1
ATOM 940 C CA . ASN A 1 116 ? 17.436 6.302 -7.478 1.00 55.69 116 ASN A CA 1
ATOM 941 C C . ASN A 1 116 ? 18.535 5.243 -7.344 1.00 55.69 116 ASN A C 1
ATOM 943 O O . ASN A 1 116 ? 19.016 4.945 -6.260 1.00 55.69 116 ASN A O 1
ATOM 947 N N . TYR A 1 117 ? 18.883 4.670 -8.495 1.00 56.97 117 TYR A N 1
ATOM 948 C CA . TYR A 1 117 ? 20.233 4.201 -8.793 1.00 56.97 117 TYR A CA 1
ATOM 949 C C . TYR A 1 117 ? 20.640 4.868 -10.106 1.00 56.97 117 TYR A C 1
ATOM 951 O O . TYR A 1 117 ? 20.593 4.267 -11.175 1.00 56.97 117 TYR A O 1
ATOM 959 N N . ALA A 1 118 ? 20.950 6.153 -10.020 1.00 49.00 118 ALA A N 1
ATOM 960 C CA . ALA A 1 118 ? 21.745 6.867 -11.002 1.00 49.00 118 ALA A CA 1
ATOM 961 C C . ALA A 1 118 ? 22.509 7.936 -10.215 1.00 49.00 118 ALA A C 1
ATOM 963 O O . ALA A 1 118 ? 22.001 9.038 -10.055 1.00 49.00 118 ALA A O 1
ATOM 964 N N . VAL A 1 119 ? 23.674 7.512 -9.704 1.00 45.25 119 VAL A N 1
ATOM 965 C CA . VAL A 1 119 ? 24.730 8.286 -9.017 1.00 45.25 119 VAL A CA 1
ATOM 966 C C . VAL A 1 119 ? 24.293 9.049 -7.767 1.00 45.25 119 VAL A C 1
ATOM 968 O O . VAL A 1 119 ? 23.626 10.097 -7.876 1.00 45.25 119 VAL A O 1
#

Foldseek 3Di:
DPPPVVPPPPVVVVVPVVVVVVPPDDDDPPDDPPPPDPPPPPPPPDDQDPLVPPDLVCLLVDDDDVQLVRVVSVVSLLVSLVVDALVVLQVSLVVADPPDPSSVSSNVSSNVDDHPPPD